Protein AF-A0A357MQ15-F1 (afdb_monomer_lite)

Sequence (77 aa):
IEIIKGGNFDPVEVGLIVGSLASGVLFTASGSLMMYACNRPNDANTSKLRDAGLCLTIFGLSALTGSIGITILSFGN

Structure (mmCIF, N/CA/C/O backbone):
data_AF-A0A357MQ15-F1
#
_entry.id   AF-A0A357MQ15-F1
#
loop_
_atom_site.group_PDB
_atom_site.id
_atom_site.type_symbol
_atom_site.label_atom_id
_atom_site.label_alt_id
_atom_site.label_comp_id
_atom_site.label_asym_id
_atom_site.label_entity_id
_atom_site.label_seq_id
_atom_site.pdbx_PDB_ins_code
_atom_site.Cartn_x
_atom_site.Cartn_y
_atom_site.Cartn_z
_atom_site.occupancy
_atom_site.B_iso_or_equiv
_atom_site.auth_seq_id
_atom_site.auth_comp_id
_atom_site.auth_asym_id
_atom_site.auth_atom_id
_atom_site.pdbx_PDB_model_num
ATOM 1 N N . ILE A 1 1 ? -26.673 -9.562 -7.823 1.00 42.56 1 ILE A N 1
ATOM 2 C CA . ILE A 1 1 ? -25.623 -9.505 -6.782 1.00 42.56 1 ILE A CA 1
ATOM 3 C C . ILE A 1 1 ? -26.238 -8.768 -5.598 1.00 42.56 1 ILE A C 1
ATOM 5 O O . ILE A 1 1 ? -26.131 -7.556 -5.507 1.00 42.56 1 ILE A O 1
ATOM 9 N N . GLU A 1 2 ? -27.009 -9.480 -4.774 1.00 38.03 2 GLU A N 1
ATOM 10 C CA . GLU A 1 2 ? 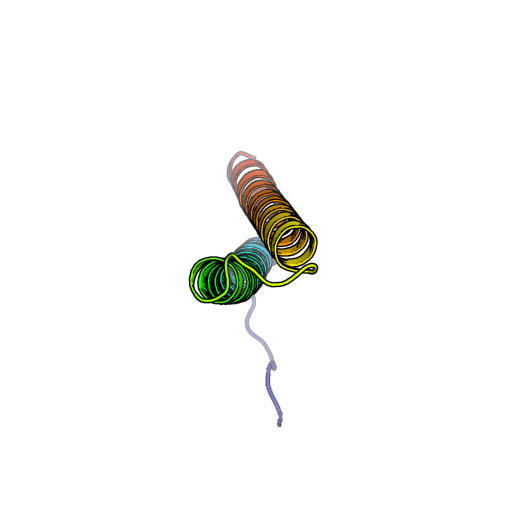-27.403 -8.989 -3.449 1.00 38.03 2 GLU A CA 1
ATOM 11 C C . GLU A 1 2 ? -26.242 -9.334 -2.519 1.00 38.03 2 GLU A C 1
ATOM 13 O O . GLU A 1 2 ? -26.114 -10.470 -2.074 1.00 38.03 2 GLU A O 1
ATOM 18 N N . ILE A 1 3 ? -25.334 -8.390 -2.302 1.00 47.97 3 ILE A N 1
ATOM 19 C CA . ILE A 1 3 ? -24.318 -8.517 -1.261 1.00 47.97 3 ILE A CA 1
ATOM 20 C C . ILE A 1 3 ? -24.611 -7.377 -0.295 1.00 47.97 3 ILE A C 1
ATOM 22 O O . ILE A 1 3 ? -24.773 -6.233 -0.713 1.00 47.97 3 ILE A O 1
ATOM 26 N N . ILE A 1 4 ? -24.675 -7.720 0.990 1.00 50.84 4 ILE A N 1
ATOM 27 C CA . ILE A 1 4 ? -24.896 -6.845 2.147 1.00 50.84 4 ILE A CA 1
ATOM 28 C C . ILE A 1 4 ? -26.372 -6.484 2.425 1.00 50.84 4 ILE A C 1
ATOM 30 O O . ILE A 1 4 ? -26.783 -5.328 2.394 1.00 50.84 4 ILE A O 1
ATOM 34 N N . LYS A 1 5 ? -27.177 -7.482 2.810 1.00 46.72 5 LYS A N 1
ATOM 35 C CA . LYS A 1 5 ? -28.277 -7.257 3.763 1.00 46.72 5 LYS A CA 1
ATOM 36 C C . LYS A 1 5 ? -27.827 -7.743 5.142 1.00 46.72 5 LYS A C 1
ATOM 38 O O . LYS A 1 5 ? -27.681 -8.940 5.350 1.00 46.72 5 LYS A O 1
ATOM 43 N N . GLY A 1 6 ? -27.629 -6.790 6.054 1.00 45.16 6 GLY A N 1
ATOM 44 C CA . GLY A 1 6 ? -27.840 -6.966 7.494 1.00 45.16 6 GLY A CA 1
ATOM 45 C C . GLY A 1 6 ? -26.857 -7.857 8.254 1.00 45.16 6 GLY A C 1
ATOM 46 O O . GLY A 1 6 ? -27.258 -8.883 8.789 1.00 45.16 6 GLY A O 1
ATOM 47 N N . GLY A 1 7 ? -25.607 -7.420 8.388 1.00 51.53 7 GLY A N 1
ATOM 48 C CA . GLY A 1 7 ? -24.782 -7.755 9.549 1.00 51.53 7 GLY A CA 1
ATOM 49 C C . GLY A 1 7 ? -24.451 -6.456 10.276 1.00 51.53 7 GLY A C 1
ATOM 50 O O . GLY A 1 7 ? -24.121 -5.473 9.613 1.00 51.53 7 GLY A O 1
ATOM 51 N N . ASN A 1 8 ? -24.580 -6.418 11.603 1.00 60.84 8 ASN A N 1
ATOM 52 C CA . ASN A 1 8 ? -24.100 -5.299 12.415 1.00 60.84 8 ASN A CA 1
ATOM 53 C C . ASN A 1 8 ? -22.567 -5.378 12.460 1.00 60.84 8 ASN A C 1
ATOM 55 O O . ASN A 1 8 ? -21.995 -5.843 13.439 1.00 60.84 8 ASN A O 1
ATOM 59 N N . PHE A 1 9 ? -21.921 -5.067 11.338 1.00 59.88 9 PHE A N 1
ATOM 60 C CA . PHE A 1 9 ? -20.472 -5.011 11.269 1.00 59.88 9 PHE A CA 1
ATOM 61 C C . PHE A 1 9 ? -20.024 -3.731 11.954 1.00 59.88 9 PHE A C 1
ATOM 63 O O . PHE A 1 9 ? -20.533 -2.653 11.636 1.00 59.88 9 PHE A O 1
ATOM 70 N N . ASP A 1 10 ? -19.081 -3.859 12.882 1.00 74.25 10 ASP A N 1
ATOM 71 C CA . ASP A 1 10 ? -18.464 -2.695 13.489 1.00 74.25 10 ASP A CA 1
ATOM 72 C C . ASP A 1 10 ? -17.803 -1.874 12.363 1.00 74.25 10 ASP A C 1
ATOM 74 O O . ASP A 1 10 ? -16.975 -2.412 11.614 1.00 74.25 10 ASP A O 1
ATOM 78 N N . PRO A 1 11 ? -18.179 -0.596 12.167 1.00 68.94 11 PRO A N 1
ATOM 79 C CA . PRO A 1 11 ? -17.594 0.244 11.124 1.00 68.94 11 PRO A CA 1
ATOM 80 C C . PRO A 1 11 ? -16.064 0.333 11.229 1.00 68.94 11 PRO A C 1
ATOM 82 O O . PRO A 1 11 ? -15.397 0.532 10.212 1.00 68.94 11 PRO A O 1
ATOM 85 N N . VAL A 1 12 ? -15.500 0.132 12.425 1.00 73.44 12 VAL A N 1
ATOM 86 C CA . VAL A 1 12 ? -14.055 0.052 12.660 1.00 73.44 12 VAL A CA 1
ATOM 87 C C . VAL A 1 12 ? -13.464 -1.210 12.038 1.00 73.44 12 VAL A C 1
ATOM 89 O O . VAL A 1 12 ? -12.449 -1.140 11.349 1.00 73.44 12 VAL A O 1
ATOM 92 N N . GLU A 1 13 ? -14.113 -2.359 12.220 1.00 73.38 13 GLU A N 1
ATOM 93 C CA . GLU A 1 13 ? -13.652 -3.647 11.693 1.00 73.38 13 GLU A CA 1
ATOM 94 C C . GLU A 1 13 ? -13.718 -3.671 10.159 1.00 73.38 13 GLU A C 1
ATOM 96 O O . GLU A 1 13 ? -12.761 -4.072 9.491 1.00 73.38 13 GLU A O 1
ATOM 101 N N . VAL A 1 14 ? -14.794 -3.129 9.577 1.00 78.81 14 VAL A N 1
ATOM 102 C CA . VAL A 1 14 ? -14.907 -2.944 8.119 1.00 78.81 14 VAL A CA 1
ATOM 103 C C . VAL A 1 14 ? -13.830 -1.986 7.609 1.00 78.81 14 VAL A C 1
ATOM 105 O O . VAL A 1 14 ? -13.186 -2.267 6.596 1.00 78.81 14 VAL A O 1
ATOM 108 N N . GLY A 1 15 ? -13.595 -0.876 8.316 1.00 71.75 15 GLY A N 1
ATOM 109 C CA . GLY A 1 15 ? -12.550 0.091 7.985 1.00 71.75 15 GLY A CA 1
ATOM 110 C C . GLY A 1 15 ? -11.144 -0.513 8.018 1.00 71.75 15 GLY A C 1
ATOM 111 O O . GLY A 1 15 ? -10.351 -0.269 7.108 1.00 71.75 15 GLY A O 1
ATOM 112 N N . LEU A 1 16 ? -10.850 -1.355 9.012 1.00 79.31 16 LEU A N 1
ATOM 113 C CA . LEU A 1 16 ? -9.576 -2.059 9.142 1.00 79.31 16 LEU A CA 1
ATOM 114 C C . LEU A 1 16 ? -9.375 -3.077 8.013 1.00 79.31 16 LEU A C 1
ATOM 116 O O . LEU A 1 16 ? -8.296 -3.121 7.416 1.00 79.31 16 LEU A O 1
ATOM 120 N N . ILE A 1 17 ? -10.401 -3.868 7.682 1.00 80.25 17 ILE A N 1
ATOM 121 C CA . ILE A 1 17 ? -10.333 -4.860 6.600 1.00 80.25 17 ILE A CA 1
ATOM 122 C C . ILE A 1 17 ? -10.123 -4.160 5.257 1.00 80.25 17 ILE A C 1
ATOM 124 O O . ILE A 1 17 ? -9.201 -4.513 4.524 1.00 80.25 17 ILE A O 1
ATOM 128 N N . VAL A 1 18 ? -10.927 -3.140 4.941 1.00 81.19 18 VAL A N 1
ATOM 129 C CA . VAL A 1 18 ? -10.819 -2.397 3.675 1.00 81.19 18 VAL A CA 1
ATOM 130 C C . VAL A 1 18 ? -9.488 -1.646 3.589 1.00 81.19 18 VAL A C 1
ATOM 132 O O . VAL A 1 18 ? -8.833 -1.692 2.547 1.00 81.19 18 VAL A O 1
ATOM 135 N N . GLY A 1 19 ? -9.047 -1.014 4.681 1.00 76.50 19 GLY A N 1
ATOM 136 C CA . GLY A 1 19 ? -7.750 -0.339 4.764 1.00 76.50 19 GLY A CA 1
ATOM 137 C C . GLY A 1 19 ? -6.576 -1.297 4.557 1.00 76.50 19 GLY A C 1
ATOM 138 O O . GLY A 1 19 ? -5.663 -1.001 3.782 1.00 76.50 19 GLY A O 1
ATOM 139 N N . SER A 1 20 ? -6.630 -2.484 5.163 1.00 78.38 20 SER A N 1
ATOM 140 C CA . SER A 1 20 ? -5.616 -3.531 4.991 1.00 78.38 20 SER A CA 1
ATOM 141 C C . SER A 1 20 ? -5.609 -4.094 3.568 1.00 78.38 20 SER A C 1
ATOM 143 O O . SER A 1 20 ? -4.540 -4.264 2.980 1.00 78.38 20 SER A O 1
ATOM 145 N N . LEU A 1 21 ? -6.787 -4.324 2.977 1.00 81.56 21 LEU A N 1
ATOM 146 C CA . LEU A 1 21 ? -6.917 -4.825 1.607 1.00 81.56 21 LEU A CA 1
ATOM 147 C C . LEU A 1 21 ? -6.362 -3.816 0.592 1.00 81.56 21 LEU A C 1
ATOM 149 O O . LEU A 1 21 ? -5.562 -4.180 -0.269 1.00 81.56 21 LEU A O 1
ATOM 153 N N . ALA A 1 22 ? -6.737 -2.540 0.725 1.00 80.44 22 ALA A N 1
ATOM 154 C CA . ALA A 1 22 ? -6.246 -1.461 -0.129 1.00 80.44 22 ALA A CA 1
ATOM 155 C C . ALA A 1 22 ? -4.721 -1.317 -0.024 1.00 80.44 22 ALA A C 1
ATOM 157 O O . ALA A 1 22 ? -4.031 -1.219 -1.041 1.00 80.44 22 ALA A O 1
ATOM 158 N N . SER A 1 23 ? -4.187 -1.387 1.197 1.00 80.19 23 SER A N 1
ATOM 159 C CA . SER A 1 23 ? -2.745 -1.337 1.447 1.00 80.19 23 SER A CA 1
ATOM 160 C C . SER A 1 23 ? -2.019 -2.518 0.799 1.00 80.19 23 SER A C 1
ATOM 162 O O . SER A 1 23 ? -1.002 -2.315 0.140 1.00 80.19 23 SER A O 1
ATOM 164 N N . GLY A 1 24 ? -2.563 -3.735 0.901 1.00 80.06 24 GLY A N 1
ATOM 165 C CA . GLY A 1 24 ? -2.002 -4.932 0.264 1.00 80.06 24 GLY A CA 1
ATOM 166 C C . GLY A 1 24 ? -1.980 -4.860 -1.268 1.00 80.06 24 GLY A C 1
ATOM 167 O O . GLY A 1 24 ? -0.979 -5.220 -1.895 1.00 80.06 24 GLY A O 1
ATOM 168 N N . VAL A 1 25 ? -3.046 -4.338 -1.885 1.00 84.69 25 VAL A N 1
ATOM 169 C CA . VAL A 1 25 ? -3.110 -4.125 -3.343 1.00 84.69 25 VAL A CA 1
ATOM 170 C C . VAL A 1 25 ? -2.056 -3.111 -3.793 1.00 84.69 25 VAL A C 1
ATOM 172 O O . VAL A 1 25 ? -1.322 -3.370 -4.748 1.00 84.69 25 VAL A O 1
ATOM 175 N N . LEU A 1 26 ? -1.923 -1.991 -3.078 1.00 83.50 26 LEU A N 1
ATOM 176 C CA . LEU A 1 26 ? -0.913 -0.967 -3.365 1.00 83.50 26 LEU A CA 1
ATOM 177 C C . LEU A 1 26 ? 0.514 -1.503 -3.197 1.00 83.50 26 LEU A C 1
ATOM 179 O O . LEU A 1 26 ? 1.382 -1.209 -4.020 1.00 83.50 26 LEU A O 1
ATOM 183 N N . PHE A 1 27 ? 0.750 -2.341 -2.185 1.00 82.81 27 PHE A N 1
ATOM 184 C CA . PHE A 1 27 ? 2.044 -2.987 -1.962 1.00 82.81 27 PHE A CA 1
ATOM 185 C C . PHE A 1 27 ? 2.407 -3.942 -3.103 1.00 82.81 27 PHE A C 1
ATOM 187 O O . PHE A 1 27 ? 3.536 -3.939 -3.593 1.00 82.81 27 PHE A O 1
ATOM 194 N N . THR A 1 28 ? 1.431 -4.719 -3.579 1.00 85.12 28 THR A N 1
ATOM 195 C CA . THR A 1 28 ? 1.611 -5.651 -4.702 1.00 85.12 28 THR A CA 1
ATOM 196 C C . THR A 1 28 ? 1.898 -4.899 -6.004 1.00 85.12 28 THR A C 1
ATOM 198 O O . THR A 1 28 ? 2.804 -5.277 -6.751 1.00 85.12 28 THR A O 1
ATOM 201 N N . ALA A 1 29 ? 1.179 -3.800 -6.257 1.00 83.38 29 ALA A N 1
ATOM 202 C CA . ALA A 1 29 ? 1.397 -2.933 -7.415 1.00 83.38 29 ALA A CA 1
ATOM 203 C C . ALA A 1 29 ? 2.781 -2.261 -7.382 1.00 83.38 29 ALA A C 1
ATOM 205 O O . ALA A 1 29 ? 3.491 -2.236 -8.387 1.00 83.38 29 ALA A O 1
ATOM 206 N N . SER A 1 30 ? 3.206 -1.771 -6.215 1.00 85.62 30 SER A N 1
ATOM 207 C CA . SER A 1 30 ? 4.553 -1.229 -6.027 1.00 85.62 30 SER A CA 1
ATOM 208 C C . SER A 1 30 ? 5.639 -2.282 -6.264 1.00 85.62 30 SER A C 1
ATOM 210 O O . SER A 1 30 ? 6.575 -2.048 -7.030 1.00 85.62 30 SER A O 1
ATOM 212 N N . GLY A 1 31 ? 5.502 -3.465 -5.655 1.00 81.88 31 GLY A N 1
ATOM 213 C CA . GLY A 1 31 ? 6.480 -4.543 -5.786 1.00 81.88 31 GLY A CA 1
ATOM 214 C C . GLY A 1 31 ? 6.666 -4.985 -7.236 1.00 81.88 31 GLY A C 1
ATOM 215 O O . GLY A 1 31 ? 7.793 -5.207 -7.677 1.00 81.88 31 GLY A O 1
ATOM 216 N N . SER A 1 32 ? 5.582 -5.029 -8.013 1.00 84.25 32 SER A N 1
ATOM 217 C CA . SER A 1 32 ? 5.637 -5.365 -9.439 1.00 84.25 32 SER A CA 1
ATOM 218 C C . SER A 1 32 ? 6.257 -4.249 -10.294 1.00 84.25 32 SER A C 1
ATOM 220 O O . SER A 1 32 ? 7.077 -4.552 -11.162 1.00 84.25 32 SER A O 1
ATOM 222 N N . LEU A 1 33 ? 5.978 -2.971 -10.008 1.00 82.94 33 LEU A N 1
ATOM 223 C CA . LEU A 1 33 ? 6.666 -1.828 -10.633 1.00 82.94 33 LEU A CA 1
ATOM 224 C C . LEU A 1 33 ? 8.175 -1.833 -10.348 1.00 82.94 33 LEU A C 1
ATOM 226 O O . LEU A 1 33 ? 8.986 -1.614 -11.249 1.00 82.94 33 LEU A O 1
ATOM 230 N N . MET A 1 34 ? 8.557 -2.120 -9.105 1.00 81.56 34 MET A N 1
ATOM 231 C CA . MET A 1 34 ? 9.950 -2.133 -8.668 1.00 81.56 34 MET A CA 1
ATOM 232 C C . MET A 1 34 ? 10.711 -3.349 -9.211 1.00 81.56 34 MET A C 1
ATOM 234 O O . MET A 1 34 ? 11.851 -3.208 -9.647 1.00 81.56 34 MET A O 1
ATOM 238 N N . MET A 1 35 ? 10.072 -4.520 -9.283 1.00 82.75 35 MET A N 1
ATOM 239 C CA . MET A 1 35 ? 10.630 -5.715 -9.927 1.00 82.75 35 MET A CA 1
ATOM 240 C C . MET A 1 35 ? 10.801 -5.517 -11.438 1.00 82.75 35 MET A C 1
ATOM 242 O O . MET A 1 35 ? 11.825 -5.905 -12.000 1.00 82.75 35 MET A O 1
ATOM 246 N N . TYR A 1 36 ? 9.840 -4.862 -12.095 1.00 81.56 36 TYR A N 1
ATOM 247 C CA . TYR A 1 36 ? 9.962 -4.484 -13.502 1.00 81.56 36 TYR A CA 1
ATOM 248 C C . TYR A 1 36 ? 11.131 -3.515 -13.725 1.00 81.56 36 TYR A C 1
ATOM 250 O O . TYR A 1 36 ? 11.935 -3.724 -14.633 1.00 81.56 36 TYR A O 1
ATOM 258 N N . ALA A 1 37 ? 11.276 -2.508 -12.858 1.00 81.25 37 ALA A N 1
ATOM 259 C CA . ALA A 1 37 ? 12.403 -1.581 -12.889 1.00 81.25 37 ALA A CA 1
ATOM 260 C C . ALA A 1 37 ? 13.752 -2.292 -12.648 1.00 81.25 37 ALA A C 1
ATOM 262 O O . ALA A 1 37 ? 14.725 -2.033 -13.352 1.00 81.25 37 ALA A O 1
ATOM 263 N N . CYS A 1 38 ? 13.814 -3.244 -11.711 1.00 77.69 38 CYS A N 1
ATOM 264 C CA . CYS A 1 38 ? 15.017 -4.044 -11.455 1.00 77.69 38 CYS A CA 1
ATOM 265 C C . CYS A 1 38 ? 15.409 -4.938 -12.639 1.00 77.69 38 CYS A C 1
ATOM 267 O O . CYS A 1 38 ? 16.595 -5.083 -12.917 1.00 77.69 38 CYS A O 1
ATOM 269 N N . ASN A 1 39 ? 14.434 -5.515 -13.347 1.00 82.94 39 ASN A N 1
ATOM 270 C CA . ASN A 1 39 ? 14.688 -6.360 -14.518 1.00 82.94 39 ASN A CA 1
ATOM 271 C C . ASN A 1 39 ? 15.067 -5.562 -15.775 1.00 82.94 39 ASN A C 1
ATOM 273 O O . ASN A 1 39 ? 15.544 -6.148 -16.747 1.00 82.94 39 ASN A O 1
ATOM 277 N N . ARG A 1 40 ? 14.866 -4.239 -15.780 1.00 78.56 40 ARG A N 1
ATOM 278 C CA . ARG A 1 40 ? 15.230 -3.351 -16.893 1.00 78.56 40 ARG A CA 1
ATOM 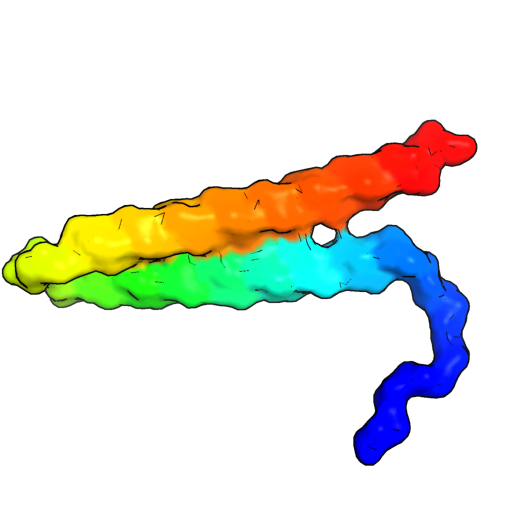279 C C . ARG A 1 40 ? 15.997 -2.122 -16.404 1.00 78.56 40 ARG A C 1
ATOM 281 O O . ARG A 1 40 ? 15.534 -1.005 -16.595 1.00 78.56 40 ARG A O 1
ATOM 288 N N . PRO A 1 41 ? 17.202 -2.292 -15.836 1.00 68.38 41 PRO A N 1
ATOM 289 C CA . PRO A 1 41 ? 17.946 -1.195 -15.215 1.00 68.38 41 PRO A CA 1
ATOM 290 C C . PRO A 1 41 ? 18.380 -0.095 -16.202 1.00 68.38 41 PRO A C 1
ATOM 292 O O . PRO A 1 41 ? 18.715 1.006 -15.776 1.00 68.38 41 PRO A O 1
ATOM 295 N N . ASN A 1 42 ? 18.374 -0.389 -17.507 1.00 71.00 42 ASN A N 1
ATOM 296 C CA . ASN A 1 42 ? 18.845 0.505 -18.567 1.00 71.00 42 ASN A CA 1
ATOM 297 C C . ASN A 1 42 ? 17.730 1.294 -19.274 1.00 71.00 42 ASN A C 1
ATOM 299 O O . ASN A 1 42 ? 18.020 2.054 -20.196 1.00 71.00 42 ASN A O 1
ATOM 303 N N . ASP A 1 43 ? 16.463 1.133 -18.877 1.00 74.88 43 ASP A N 1
ATOM 304 C CA . ASP A 1 43 ? 15.380 1.936 -19.447 1.00 74.88 43 ASP A CA 1
ATOM 305 C C . ASP A 1 43 ? 15.449 3.373 -18.897 1.00 74.88 43 ASP A C 1
ATOM 307 O O . ASP A 1 43 ? 15.565 3.597 -17.690 1.00 74.88 43 ASP A O 1
ATOM 311 N N . ALA A 1 44 ? 15.301 4.384 -19.757 1.00 68.69 44 ALA A N 1
ATOM 312 C CA . ALA A 1 44 ? 15.290 5.795 -19.339 1.00 68.69 44 ALA A CA 1
ATOM 313 C C . ALA A 1 44 ? 14.157 6.130 -18.341 1.00 68.69 44 ALA A C 1
ATOM 315 O O . ALA A 1 44 ? 14.189 7.154 -17.659 1.00 68.69 44 ALA A O 1
ATOM 316 N N . ASN A 1 45 ? 13.152 5.255 -18.242 1.00 75.69 45 ASN A N 1
ATOM 317 C CA . ASN A 1 45 ? 12.004 5.391 -17.349 1.00 75.69 45 ASN A CA 1
ATOM 318 C C . ASN A 1 45 ? 12.157 4.631 -16.022 1.00 75.69 45 ASN A C 1
ATOM 320 O O . ASN A 1 45 ? 11.277 4.729 -15.169 1.00 75.69 45 ASN A O 1
ATOM 324 N N . THR A 1 46 ? 13.253 3.896 -15.822 1.00 74.38 46 THR A N 1
ATOM 325 C CA . THR A 1 46 ? 13.458 3.025 -14.651 1.00 74.38 46 THR A CA 1
ATOM 326 C C . THR A 1 46 ? 13.455 3.799 -13.336 1.00 74.38 46 THR A C 1
ATOM 328 O O . THR A 1 46 ? 12.853 3.360 -12.359 1.00 74.38 46 THR A O 1
ATOM 331 N N . SER A 1 47 ? 14.064 4.988 -13.315 1.00 75.31 47 SER A N 1
ATOM 332 C CA . SER A 1 47 ? 14.048 5.887 -12.154 1.00 75.31 47 SER A CA 1
ATOM 333 C C . SER A 1 47 ? 12.630 6.352 -11.811 1.00 75.31 47 SER A C 1
ATOM 335 O O . SER A 1 47 ? 12.220 6.254 -10.660 1.00 75.31 47 SER A O 1
ATOM 337 N N . LYS A 1 48 ? 11.840 6.746 -12.819 1.00 80.19 48 LYS A N 1
ATOM 338 C CA . LYS A 1 48 ? 10.440 7.174 -12.651 1.00 80.19 48 LYS A CA 1
ATOM 339 C C . LYS A 1 48 ? 9.535 6.039 -12.168 1.00 80.19 48 LYS A C 1
ATOM 341 O O . LYS A 1 48 ? 8.682 6.260 -11.317 1.00 80.19 48 LYS A O 1
ATOM 346 N N . LEU A 1 49 ? 9.724 4.828 -12.698 1.00 79.50 49 LEU A N 1
ATOM 347 C CA . LEU A 1 49 ? 8.999 3.622 -12.280 1.00 79.50 49 LEU A CA 1
ATOM 348 C C . LEU A 1 49 ? 9.315 3.251 -10.827 1.00 79.50 49 LEU A C 1
ATOM 350 O O . LEU A 1 49 ? 8.409 2.912 -10.066 1.00 79.50 49 LEU A O 1
ATOM 354 N N . ARG A 1 50 ? 10.586 3.364 -10.424 1.00 81.19 50 ARG A N 1
ATOM 355 C CA . ARG A 1 50 ? 11.017 3.124 -9.044 1.00 81.19 50 ARG A CA 1
ATOM 356 C C . ARG A 1 50 ? 10.445 4.163 -8.078 1.00 81.19 50 ARG A C 1
ATOM 358 O O . ARG A 1 50 ? 9.931 3.780 -7.031 1.00 81.19 50 ARG A O 1
ATOM 365 N N . ASP A 1 51 ? 10.486 5.445 -8.436 1.00 81.88 51 ASP A N 1
ATOM 366 C CA . ASP A 1 51 ? 9.930 6.524 -7.609 1.00 81.88 51 ASP A CA 1
ATOM 367 C C . ASP A 1 51 ? 8.400 6.417 -7.498 1.00 81.88 51 ASP A C 1
ATOM 369 O O . ASP A 1 51 ? 7.839 6.625 -6.422 1.00 81.88 51 ASP A O 1
ATOM 373 N N . ALA A 1 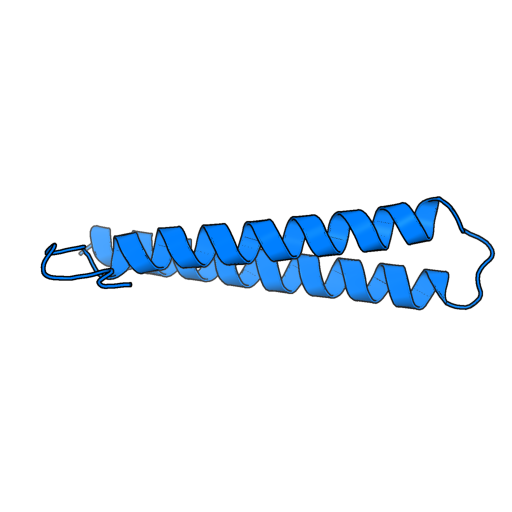52 ? 7.718 6.003 -8.574 1.00 82.06 52 ALA A N 1
ATOM 374 C CA . ALA A 1 52 ? 6.287 5.707 -8.548 1.00 82.06 52 ALA A CA 1
ATOM 375 C C . ALA A 1 52 ? 5.955 4.520 -7.625 1.00 82.06 52 ALA A C 1
ATOM 377 O O . ALA A 1 52 ? 5.022 4.613 -6.827 1.00 82.06 52 ALA A O 1
ATOM 378 N N . GLY A 1 53 ? 6.734 3.432 -7.680 1.00 83.94 53 GLY A N 1
ATOM 379 C CA . GLY A 1 53 ? 6.592 2.296 -6.761 1.00 83.94 53 GLY A CA 1
ATOM 380 C C . GLY A 1 53 ? 6.802 2.705 -5.298 1.00 83.94 53 GLY A C 1
ATOM 381 O O . GLY A 1 53 ? 5.965 2.430 -4.437 1.00 83.94 53 GLY A O 1
ATOM 382 N N . LEU A 1 54 ? 7.863 3.462 -5.010 1.00 82.88 54 LEU A N 1
ATOM 383 C CA . LEU A 1 54 ? 8.115 4.018 -3.675 1.00 82.88 54 LEU A CA 1
ATOM 384 C C . LEU A 1 54 ? 6.952 4.889 -3.181 1.00 82.88 54 LEU A C 1
ATOM 386 O O . LEU A 1 54 ? 6.493 4.702 -2.055 1.00 82.88 54 LEU A O 1
ATOM 390 N N . CYS A 1 55 ? 6.421 5.775 -4.025 1.00 85.12 55 CYS A N 1
ATOM 391 C CA . CYS A 1 55 ? 5.287 6.633 -3.681 1.00 85.12 55 CYS A CA 1
ATOM 392 C C . CYS A 1 55 ? 4.021 5.819 -3.350 1.00 85.12 55 CYS A C 1
ATOM 394 O O . CYS A 1 55 ? 3.378 6.061 -2.328 1.00 85.12 55 CYS A O 1
ATOM 396 N N . LEU A 1 56 ? 3.707 4.792 -4.150 1.00 85.00 56 LEU A N 1
ATOM 397 C CA . LEU A 1 56 ? 2.584 3.879 -3.892 1.00 85.00 56 LEU A CA 1
ATOM 398 C C . LEU A 1 56 ? 2.761 3.086 -2.592 1.00 85.00 56 LEU A C 1
ATOM 400 O O . LEU A 1 56 ? 1.794 2.874 -1.861 1.00 85.00 56 LEU A O 1
ATOM 404 N N . THR A 1 57 ? 3.995 2.686 -2.279 1.00 83.81 57 THR A N 1
ATOM 405 C CA . THR A 1 57 ? 4.323 1.987 -1.025 1.00 83.81 57 THR A CA 1
ATOM 406 C C . THR A 1 57 ? 4.076 2.885 0.178 1.00 83.81 57 THR A C 1
ATOM 408 O O . THR A 1 57 ? 3.438 2.458 1.137 1.00 83.81 57 THR A O 1
ATOM 411 N N . ILE A 1 58 ? 4.550 4.134 0.118 1.00 85.06 58 ILE A N 1
ATOM 412 C CA . ILE A 1 58 ? 4.372 5.124 1.185 1.00 85.06 58 ILE A CA 1
ATOM 413 C C . ILE A 1 58 ? 2.883 5.413 1.385 1.00 85.06 58 ILE A C 1
ATOM 415 O O . ILE A 1 58 ? 2.407 5.369 2.515 1.00 85.06 58 ILE A O 1
ATOM 419 N N . PHE A 1 59 ? 2.132 5.624 0.302 1.00 84.06 59 PHE A N 1
ATOM 420 C CA . PHE A 1 59 ? 0.690 5.854 0.374 1.00 84.06 59 PHE A CA 1
ATOM 421 C C . PHE A 1 59 ? -0.058 4.665 1.001 1.00 84.06 59 PHE A C 1
ATOM 423 O O . PHE A 1 59 ? -0.883 4.859 1.894 1.00 84.06 59 PHE A O 1
ATOM 430 N N . GLY A 1 60 ? 0.275 3.431 0.600 1.00 81.25 60 GLY A N 1
ATOM 431 C CA . GLY A 1 60 ? -0.281 2.216 1.204 1.00 81.25 60 GLY A CA 1
ATOM 432 C C . GLY A 1 60 ? 0.050 2.085 2.695 1.00 81.25 60 GLY A C 1
ATOM 433 O O . GLY A 1 60 ? -0.829 1.790 3.498 1.00 81.25 60 GLY A O 1
ATOM 434 N N . LEU A 1 61 ? 1.288 2.382 3.099 1.00 83.50 61 LEU A N 1
ATOM 435 C CA . LEU A 1 61 ? 1.697 2.378 4.510 1.00 83.50 61 LEU A CA 1
ATOM 436 C C . LEU A 1 61 ? 0.967 3.442 5.338 1.00 83.50 61 LEU A C 1
ATOM 438 O O . LEU A 1 61 ? 0.577 3.174 6.476 1.00 83.50 61 LEU A O 1
ATOM 442 N N . SER A 1 62 ? 0.762 4.637 4.781 1.00 82.75 62 SER A N 1
ATOM 443 C CA . SER A 1 62 ? 0.000 5.703 5.437 1.00 82.75 62 SER A CA 1
ATOM 444 C C . SER A 1 62 ? -1.468 5.319 5.618 1.00 82.75 62 SER A C 1
ATOM 446 O O . SER A 1 62 ? -2.014 5.534 6.700 1.00 82.75 62 SER A O 1
ATOM 448 N N . ALA A 1 63 ? -2.089 4.700 4.609 1.00 79.50 63 ALA A N 1
ATOM 449 C CA . ALA A 1 63 ? -3.460 4.200 4.704 1.00 79.50 63 ALA A CA 1
ATOM 450 C C . ALA A 1 63 ? -3.595 3.122 5.794 1.00 79.50 63 ALA A C 1
ATOM 452 O O . ALA A 1 63 ? -4.493 3.203 6.637 1.00 79.50 63 ALA A O 1
ATOM 453 N N . LEU A 1 64 ? -2.657 2.170 5.841 1.00 80.31 64 LEU A N 1
ATOM 454 C CA . LEU A 1 64 ? -2.613 1.138 6.876 1.00 80.31 64 LEU A CA 1
ATOM 455 C C . LEU A 1 64 ? -2.444 1.746 8.275 1.00 80.31 64 LEU A C 1
ATOM 457 O O . LEU A 1 64 ? -3.225 1.454 9.178 1.00 80.31 64 LEU A O 1
ATOM 461 N N . THR A 1 65 ? -1.469 2.640 8.445 1.00 83.38 65 THR A N 1
ATOM 462 C CA . THR A 1 65 ? -1.193 3.306 9.729 1.00 83.38 65 THR A CA 1
ATOM 463 C C . THR A 1 65 ? -2.407 4.100 10.213 1.00 83.38 65 THR A C 1
ATOM 465 O O . THR A 1 65 ? -2.761 4.022 11.387 1.00 83.38 65 THR A O 1
ATOM 468 N N . GLY A 1 66 ? -3.089 4.810 9.308 1.00 79.62 66 GLY A N 1
ATOM 469 C CA . GLY A 1 66 ? -4.330 5.524 9.609 1.00 79.62 66 GLY A CA 1
ATOM 470 C C . GLY A 1 66 ? -5.446 4.590 10.081 1.00 79.62 66 GLY A C 1
ATOM 471 O O . GLY A 1 66 ? -6.072 4.860 11.104 1.00 79.62 66 GLY A O 1
ATOM 472 N N . SER A 1 67 ? -5.652 3.459 9.394 1.00 76.19 67 SER A N 1
ATOM 473 C CA . SER A 1 67 ? -6.666 2.473 9.800 1.00 76.19 67 SER A CA 1
ATOM 474 C C . SER A 1 67 ? -6.380 1.850 11.170 1.00 76.19 67 SER A C 1
ATOM 476 O O . SER A 1 67 ? -7.289 1.733 11.992 1.00 76.19 67 SER A O 1
ATOM 478 N N . ILE A 1 68 ? -5.116 1.527 11.466 1.00 78.94 68 ILE A N 1
ATOM 479 C CA . ILE A 1 68 ? -4.706 0.985 12.768 1.00 78.94 68 ILE A CA 1
ATOM 480 C C . ILE A 1 68 ? -4.876 2.045 13.863 1.00 78.94 68 ILE A C 1
ATOM 482 O O . ILE A 1 68 ? -5.408 1.741 14.927 1.00 78.94 68 ILE A O 1
ATOM 486 N N . GLY A 1 69 ? -4.481 3.295 13.603 1.00 79.38 69 GLY A N 1
ATOM 487 C CA . GLY A 1 69 ? -4.616 4.396 14.559 1.00 79.38 69 GLY A CA 1
ATOM 488 C C . GLY A 1 69 ? -6.069 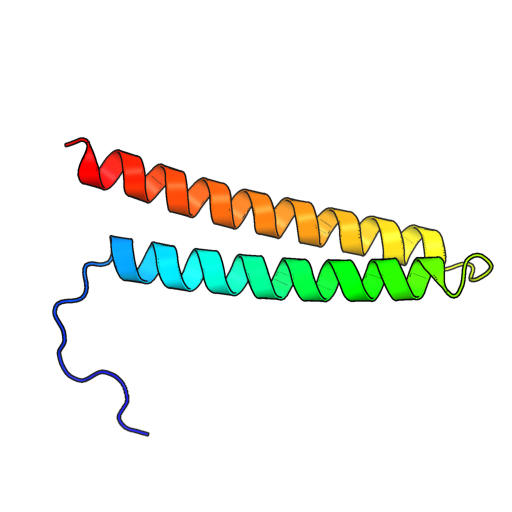4.664 14.959 1.00 79.38 69 GLY A C 1
ATOM 489 O O . GLY A 1 69 ? -6.364 4.760 16.149 1.00 79.38 69 GLY A O 1
ATOM 490 N N . ILE A 1 70 ? -6.986 4.716 13.986 1.00 74.94 70 ILE A N 1
ATOM 491 C CA . ILE A 1 70 ? -8.430 4.869 14.245 1.00 74.94 70 ILE A CA 1
ATOM 492 C C . ILE A 1 70 ? -8.964 3.675 15.043 1.00 74.94 70 ILE A C 1
ATOM 494 O O . ILE A 1 70 ? -9.733 3.859 15.981 1.00 74.94 70 ILE A O 1
ATOM 498 N N . THR A 1 71 ? -8.513 2.465 14.711 1.00 70.94 71 THR A N 1
ATOM 499 C CA . THR A 1 71 ? -8.912 1.242 15.416 1.00 70.94 71 THR A CA 1
ATOM 500 C C . THR A 1 71 ? -8.493 1.284 16.885 1.00 70.94 71 THR A C 1
ATOM 502 O O . THR A 1 71 ? -9.329 1.104 17.764 1.00 70.94 71 THR A O 1
ATOM 505 N N . ILE A 1 72 ? -7.229 1.603 17.180 1.00 74.44 72 ILE A N 1
ATOM 506 C CA . ILE A 1 72 ? -6.727 1.703 18.560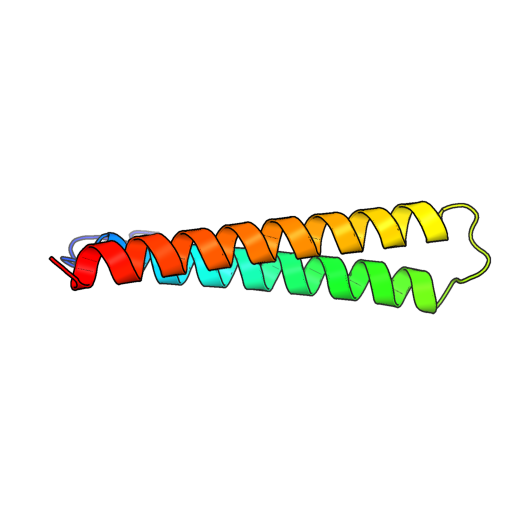 1.00 74.44 72 ILE A CA 1
ATOM 507 C C . ILE A 1 72 ? -7.494 2.771 19.353 1.00 74.44 72 ILE A C 1
ATOM 509 O O . ILE A 1 72 ? -7.883 2.522 20.491 1.00 74.44 72 ILE A O 1
ATOM 513 N N . LEU A 1 73 ? -7.740 3.941 18.755 1.00 72.81 73 LEU A N 1
ATOM 514 C CA . LEU A 1 73 ? -8.497 5.019 19.400 1.00 72.81 73 LEU A CA 1
ATOM 515 C C . LEU A 1 73 ? -9.957 4.636 19.666 1.00 72.81 73 LEU A C 1
ATOM 517 O O . LEU A 1 73 ? -10.524 5.080 20.660 1.00 72.81 73 LEU A O 1
ATOM 521 N N . SER A 1 74 ? -10.559 3.811 18.808 1.00 66.88 74 SER A N 1
ATOM 522 C CA . SER A 1 74 ? -11.947 3.380 18.972 1.00 66.88 74 SER A CA 1
ATOM 523 C C . SER A 1 74 ? -12.135 2.293 20.034 1.00 66.88 74 SER A C 1
ATOM 525 O O . SER A 1 74 ? -13.218 2.212 20.600 1.00 66.88 74 SER A O 1
ATOM 527 N N . PHE A 1 75 ? -11.119 1.465 20.303 1.00 62.91 75 PHE A N 1
ATOM 528 C CA . PHE A 1 75 ? -11.161 0.430 21.351 1.00 62.91 75 PHE A CA 1
ATOM 529 C C . PHE A 1 75 ? -10.583 0.892 22.701 1.00 62.91 75 PHE A C 1
ATOM 531 O O . PHE A 1 75 ? -10.701 0.178 23.693 1.00 62.91 75 PHE A O 1
ATOM 538 N N . GLY A 1 76 ? -9.917 2.050 22.742 1.00 55.34 76 GLY A N 1
ATOM 539 C CA . GLY A 1 7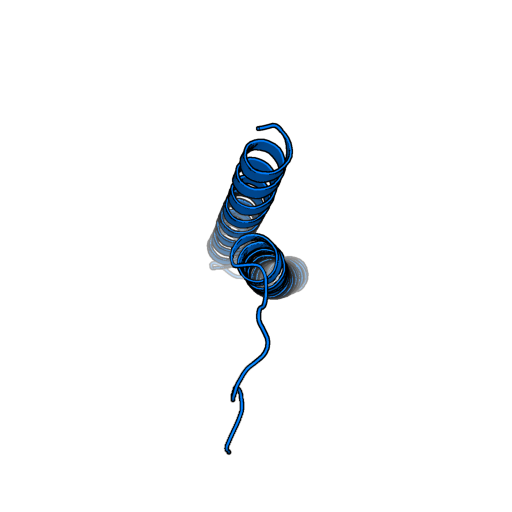6 ? -9.311 2.614 23.952 1.00 55.34 76 GLY A CA 1
ATOM 540 C C . GLY A 1 76 ? -10.225 3.525 24.782 1.00 55.34 76 GLY A C 1
ATOM 541 O O . GLY A 1 76 ? -9.754 4.072 25.778 1.00 55.34 76 GLY A O 1
ATOM 542 N N . ASN A 1 77 ? -11.482 3.710 24.370 1.00 48.19 77 ASN A N 1
ATOM 543 C CA . ASN A 1 77 ? -12.492 4.568 25.003 1.00 48.19 77 ASN A CA 1
ATOM 544 C C . ASN A 1 77 ? -13.694 3.729 25.455 1.00 48.19 77 ASN A C 1
ATOM 546 O O . ASN A 1 77 ? -14.351 4.128 26.440 1.00 48.19 77 ASN A O 1
#

Foldseek 3Di:
DPDDDDDPDDVLNVLLVVLLVQLVVLLVQLVVLLVVLVVCVPDPCSVVSNVSSVVSNVVSVVSNVVSVVVNCVVVVD

Secondary structure (DSSP, 8-state):
----S-----HHHHHHHHHHHHHHHHHHHHHHHHHHHHH-TT-TTHHHHHHHHHHHHHHHHHHHHHHHHHHHHHH--

Radius of gyration: 17.2 Å; chains: 1; bounding box: 47×17×44 Å

pLDDT: mean 74.76, std 11.53, range [38.03, 85.62]